Protein AF-A0A6L7WPJ5-F1 (afdb_monomer)

Mean predicted aligned error: 8.86 Å

pLDDT: mean 77.34, std 15.16, range [36.66, 94.12]

Sequence (128 aa):
MKNVDGRIPVEGVLSGTGDTLDIDALDDRLVPGNCSDPSIRVMLIDGPAGIGKTRFIESLAAARADRFLTTRRPLVLHVQSRGRILTFLQDLIAFSLQRLRLTVTFDQLPVLVRHGLVTLAIDGVDEL

Secondary structure (DSSP, 8-state):
------PPP--------SS---HHHHHHHHSPP--SS-PPP-------TTS-HHHHHHHHHHHHHHHHHHH-PPEEEEEE-TT--GGGHHHHHHHHHHHTT-S--TTTHHHHHHTTSEEEEEE--S--

Structure (mmCIF, N/CA/C/O backbone):
data_AF-A0A6L7WPJ5-F1
#
_entry.id   AF-A0A6L7WPJ5-F1
#
loop_
_atom_site.group_PDB
_atom_site.id
_atom_site.type_symbol
_atom_site.label_atom_id
_atom_site.label_alt_id
_atom_site.label_comp_id
_atom_site.label_asym_id
_atom_site.label_entity_id
_atom_site.label_seq_id
_atom_site.pdbx_PDB_ins_code
_atom_site.Cartn_x
_atom_site.Cartn_y
_atom_site.Cartn_z
_atom_site.occupancy
_atom_site.B_iso_or_equiv
_atom_site.auth_seq_id
_atom_site.auth_comp_id
_atom_site.auth_asym_id
_atom_site.auth_atom_id
_atom_site.pdbx_PDB_model_num
ATOM 1 N N . MET A 1 1 ? 28.530 -0.254 24.685 1.00 37.38 1 MET A N 1
ATOM 2 C CA . MET A 1 1 ? 28.485 -0.480 23.223 1.00 37.38 1 MET A CA 1
ATOM 3 C C . MET A 1 1 ? 27.023 -0.546 22.805 1.00 37.38 1 MET A C 1
ATOM 5 O O . MET A 1 1 ? 26.320 -1.414 23.298 1.00 37.38 1 MET A O 1
ATOM 9 N N . LYS A 1 2 ? 26.530 0.430 22.031 1.00 38.28 2 LYS A N 1
ATOM 10 C CA . LYS A 1 2 ? 25.140 0.456 21.538 1.00 38.28 2 LYS A CA 1
ATOM 11 C C . LYS A 1 2 ? 25.007 -0.550 20.386 1.00 38.28 2 LYS A C 1
ATOM 13 O O . LYS A 1 2 ? 25.821 -0.507 19.470 1.00 38.28 2 LYS A O 1
ATOM 18 N N . ASN A 1 3 ? 24.021 -1.443 20.480 1.00 36.66 3 ASN A N 1
ATOM 19 C CA . ASN A 1 3 ? 23.685 -2.449 19.469 1.00 36.66 3 ASN A CA 1
ATOM 20 C C . ASN A 1 3 ? 23.430 -1.790 18.104 1.00 36.66 3 ASN A C 1
ATOM 22 O O . ASN A 1 3 ? 22.651 -0.843 18.019 1.00 36.66 3 ASN A O 1
ATOM 26 N N . VAL A 1 4 ? 24.085 -2.299 17.059 1.00 48.44 4 VAL A N 1
ATOM 27 C CA . VAL A 1 4 ? 23.958 -1.831 15.664 1.00 48.44 4 VAL A CA 1
ATOM 28 C C . VAL A 1 4 ? 22.868 -2.607 14.898 1.00 48.44 4 VAL A C 1
ATOM 30 O O . VAL A 1 4 ? 22.535 -2.263 13.769 1.00 48.44 4 VAL A O 1
ATOM 33 N N . ASP A 1 5 ? 22.216 -3.593 15.513 1.00 47.53 5 ASP A N 1
ATOM 34 C CA . ASP A 1 5 ? 21.329 -4.519 14.795 1.00 47.53 5 ASP A CA 1
ATOM 35 C C . ASP A 1 5 ? 19.846 -4.121 14.831 1.00 47.53 5 ASP A C 1
ATOM 37 O O . ASP A 1 5 ? 18.971 -4.901 15.186 1.00 47.53 5 ASP A O 1
ATOM 41 N N . GLY A 1 6 ? 19.547 -2.881 14.435 1.00 51.44 6 GLY A N 1
ATOM 42 C CA . GLY A 1 6 ? 18.180 -2.396 14.185 1.00 51.44 6 GLY A CA 1
ATOM 43 C C . GLY A 1 6 ? 17.690 -2.640 12.751 1.00 51.44 6 GLY A C 1
ATOM 44 O O . GLY A 1 6 ? 16.869 -1.876 12.249 1.00 51.44 6 GLY A O 1
ATOM 45 N N . ARG A 1 7 ? 18.251 -3.627 12.044 1.00 51.00 7 ARG A N 1
ATOM 46 C CA . ARG A 1 7 ? 17.913 -3.914 10.641 1.00 51.00 7 ARG A CA 1
ATOM 47 C C . ARG A 1 7 ? 16.726 -4.872 10.572 1.00 51.00 7 ARG A C 1
ATOM 49 O O . ARG A 1 7 ? 16.665 -5.833 11.330 1.00 51.00 7 ARG A O 1
ATOM 56 N N . ILE A 1 8 ? 15.798 -4.614 9.650 1.00 57.66 8 ILE A N 1
ATOM 57 C CA . ILE A 1 8 ? 14.671 -5.514 9.376 1.00 57.66 8 ILE A CA 1
ATOM 58 C C . ILE A 1 8 ? 15.248 -6.837 8.840 1.00 57.66 8 ILE A C 1
ATOM 60 O O . ILE A 1 8 ? 16.009 -6.794 7.867 1.00 57.66 8 ILE A O 1
ATOM 64 N N . PRO A 1 9 ? 14.947 -7.995 9.459 1.00 61.44 9 PRO A N 1
ATOM 65 C CA . PRO A 1 9 ? 15.447 -9.279 8.985 1.00 61.44 9 PRO A CA 1
ATOM 66 C C . PRO A 1 9 ? 14.874 -9.585 7.595 1.00 61.44 9 PRO A C 1
ATOM 68 O O . PRO A 1 9 ? 13.676 -9.445 7.357 1.00 61.44 9 PRO A O 1
ATOM 71 N N . VAL A 1 10 ? 15.737 -9.995 6.664 1.00 66.50 10 VAL A N 1
ATOM 72 C CA . VAL A 1 10 ? 15.316 -10.409 5.319 1.00 66.50 10 VAL A CA 1
ATOM 73 C C . VAL A 1 10 ? 14.839 -11.858 5.392 1.00 66.50 10 VAL A C 1
ATOM 75 O O . VAL A 1 10 ? 15.647 -12.772 5.523 1.00 66.50 10 VAL A O 1
ATOM 78 N N . GLU A 1 11 ? 13.525 -12.069 5.307 1.00 65.69 11 GLU A N 1
ATOM 79 C CA . GLU A 1 11 ? 12.899 -13.402 5.396 1.00 65.69 11 GLU A CA 1
ATOM 80 C C . GLU A 1 11 ? 12.828 -14.151 4.047 1.00 65.69 11 GLU A C 1
ATOM 82 O O . GLU A 1 11 ? 12.298 -15.259 3.972 1.00 65.69 11 GLU A O 1
ATOM 87 N N . GLY A 1 12 ? 13.373 -13.583 2.965 1.00 58.22 12 GLY A N 1
ATOM 88 C CA . GLY A 1 12 ? 13.458 -14.252 1.667 1.00 58.22 12 GLY A CA 1
ATOM 89 C C . GLY A 1 12 ? 13.863 -13.332 0.516 1.00 58.22 12 GLY A C 1
ATOM 90 O O . GLY A 1 12 ? 13.767 -12.112 0.618 1.00 58.22 12 GLY A O 1
ATOM 91 N N . VAL A 1 13 ? 14.303 -13.935 -0.593 1.00 62.94 13 VAL A N 1
ATOM 92 C CA . VAL A 1 13 ? 14.577 -13.247 -1.863 1.00 62.94 13 VAL A CA 1
ATOM 93 C C . VAL A 1 13 ? 13.804 -13.965 -2.964 1.00 62.94 13 VAL A C 1
ATOM 95 O O . VAL A 1 13 ? 13.969 -15.168 -3.162 1.00 62.94 13 VAL A O 1
ATOM 98 N N . LEU A 1 14 ? 12.943 -13.229 -3.662 1.00 60.59 14 LEU A N 1
ATOM 99 C CA . LEU A 1 14 ? 12.258 -13.691 -4.867 1.00 60.59 14 LEU A CA 1
ATOM 100 C C . LEU A 1 14 ? 12.969 -13.079 -6.071 1.00 60.59 14 LEU A C 1
ATOM 102 O O . LEU A 1 14 ? 12.794 -11.901 -6.365 1.00 60.59 14 LEU A O 1
ATOM 106 N N . SER A 1 15 ? 13.776 -13.888 -6.751 1.00 57.91 15 SER A N 1
ATOM 107 C CA . SER A 1 15 ? 14.430 -13.504 -8.001 1.00 57.91 15 SER A CA 1
ATOM 108 C C . SER A 1 15 ? 13.683 -14.139 -9.168 1.00 57.91 15 SER A C 1
ATOM 110 O O . SER A 1 15 ? 13.727 -15.353 -9.348 1.00 57.91 15 SER A O 1
ATOM 112 N N . GLY A 1 16 ? 12.995 -13.323 -9.966 1.00 55.09 16 GLY A N 1
ATOM 113 C CA . GLY A 1 16 ? 12.426 -13.749 -11.243 1.00 55.09 16 GLY A CA 1
ATOM 114 C C . GLY A 1 16 ? 13.504 -13.730 -12.321 1.00 55.09 16 GLY A C 1
ATOM 115 O O . GLY A 1 16 ? 13.676 -12.727 -13.007 1.00 55.09 16 GLY A O 1
ATOM 116 N N . THR A 1 17 ? 14.281 -14.805 -12.447 1.00 41.22 17 THR A N 1
ATOM 117 C CA . THR A 1 17 ? 15.260 -14.943 -13.533 1.00 41.22 17 THR A CA 1
ATOM 118 C C . THR A 1 17 ? 14.583 -15.624 -14.721 1.00 41.22 17 THR A C 1
ATOM 120 O O . THR A 1 17 ? 14.676 -16.834 -14.878 1.00 41.22 17 THR A O 1
ATOM 123 N N . GLY A 1 18 ? 13.877 -14.847 -15.547 1.00 46.22 18 GLY A N 1
ATOM 124 C CA . GLY A 1 18 ? 13.567 -15.269 -16.918 1.00 46.22 18 GLY A CA 1
ATOM 125 C C . GLY A 1 18 ? 12.130 -15.630 -17.291 1.00 46.22 18 GLY A C 1
ATOM 126 O O . GLY A 1 18 ? 11.941 -15.963 -18.448 1.00 46.22 18 GLY A O 1
ATOM 127 N N . ASP A 1 19 ? 11.123 -15.506 -16.429 1.00 43.97 19 ASP A N 1
ATOM 128 C CA . ASP A 1 19 ? 9.722 -15.561 -16.873 1.00 43.97 19 ASP A CA 1
ATOM 129 C C . ASP A 1 19 ? 8.831 -14.766 -15.914 1.00 43.97 19 ASP A C 1
ATOM 131 O O . ASP A 1 19 ? 9.101 -14.675 -14.716 1.00 43.97 19 ASP A O 1
ATOM 135 N N . THR A 1 20 ? 7.811 -14.129 -16.480 1.00 55.00 20 THR A N 1
ATOM 136 C CA . THR A 1 20 ? 6.767 -13.309 -15.845 1.00 55.00 20 THR A CA 1
ATOM 137 C C . THR A 1 20 ? 6.485 -13.666 -14.38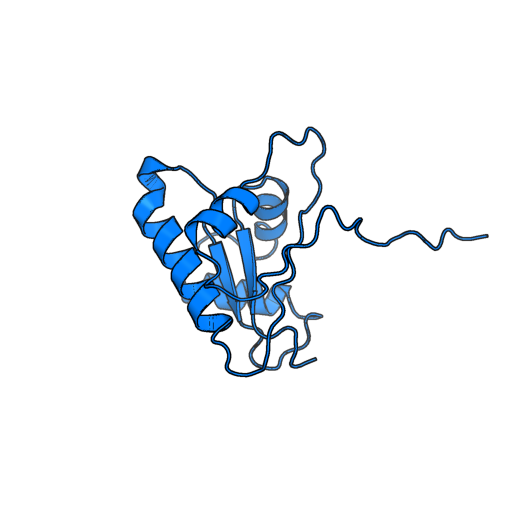0 1.00 55.00 20 THR A C 1
ATOM 139 O O . THR A 1 20 ? 6.014 -14.760 -14.079 1.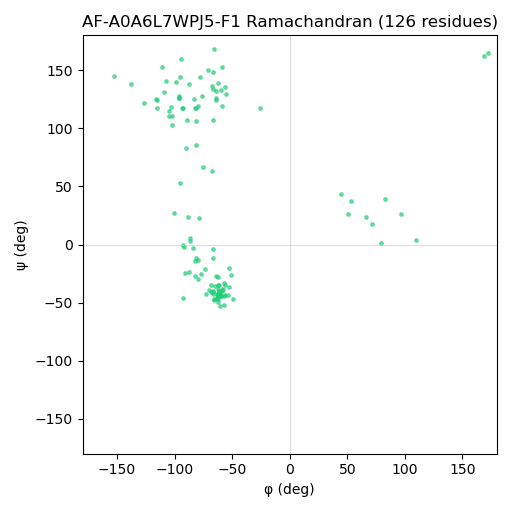00 55.00 20 THR A O 1
ATOM 142 N N . LEU A 1 21 ? 6.716 -12.718 -13.464 1.00 62.47 21 LEU A N 1
ATOM 143 C CA . LEU A 1 21 ? 6.199 -12.803 -12.097 1.00 62.47 21 LEU A CA 1
ATOM 144 C C . LEU A 1 21 ? 4.674 -12.690 -12.158 1.00 62.47 21 LEU A C 1
ATOM 146 O O . LEU A 1 21 ? 4.134 -11.617 -12.428 1.00 62.47 21 LEU A O 1
ATOM 150 N N . ASP A 1 22 ? 4.001 -13.814 -11.937 1.00 73.44 22 ASP A N 1
ATOM 151 C CA . ASP A 1 22 ? 2.548 -13.873 -11.854 1.00 73.44 22 ASP A CA 1
ATOM 152 C C . ASP A 1 22 ? 2.059 -13.110 -10.611 1.00 73.44 22 ASP A C 1
ATOM 154 O O . ASP A 1 22 ? 2.596 -13.263 -9.507 1.00 73.44 22 ASP A O 1
ATOM 158 N N . ILE A 1 23 ? 1.037 -12.276 -10.804 1.00 78.25 23 ILE A N 1
ATOM 159 C CA . ILE A 1 23 ? 0.398 -11.488 -9.744 1.00 78.25 23 ILE A CA 1
ATOM 160 C C . ILE A 1 23 ? -0.125 -12.425 -8.656 1.00 78.25 23 ILE A C 1
ATOM 162 O O . ILE A 1 23 ? 0.020 -12.113 -7.476 1.00 78.25 23 ILE A O 1
ATOM 166 N N . ASP A 1 24 ? -0.665 -13.584 -9.039 1.00 79.62 24 ASP A N 1
ATOM 167 C CA . ASP A 1 24 ? -1.235 -14.552 -8.100 1.00 79.62 24 ASP A CA 1
ATOM 168 C C . ASP A 1 24 ? -0.150 -15.174 -7.199 1.00 79.62 24 ASP A C 1
ATOM 170 O O . ASP A 1 24 ? -0.318 -15.261 -5.979 1.00 79.62 24 ASP A O 1
ATOM 174 N N . ALA A 1 25 ? 1.017 -15.502 -7.764 1.00 78.12 25 ALA A N 1
ATOM 175 C CA . ALA A 1 25 ? 2.146 -16.042 -7.004 1.00 78.12 25 ALA A CA 1
ATOM 176 C C . ALA A 1 25 ? 2.709 -15.031 -5.991 1.00 78.12 25 ALA A C 1
ATOM 178 O O . ALA A 1 25 ? 3.145 -15.406 -4.896 1.00 78.12 25 ALA A O 1
ATOM 179 N N . LEU A 1 26 ? 2.704 -13.742 -6.346 1.00 79.06 26 LEU A N 1
ATOM 180 C CA . LEU A 1 26 ? 3.089 -12.682 -5.423 1.00 79.06 26 LEU A CA 1
ATOM 181 C C . LEU A 1 26 ? 2.029 -12.453 -4.347 1.00 79.06 26 LEU A C 1
ATOM 183 O O . LEU A 1 26 ? 2.361 -12.268 -3.173 1.00 79.06 26 LEU A O 1
ATOM 187 N N . ASP A 1 27 ? 0.761 -12.463 -4.748 1.00 82.75 27 ASP A N 1
ATOM 188 C CA . ASP A 1 27 ? -0.359 -12.220 -3.857 1.00 82.75 27 ASP A CA 1
ATOM 189 C C . ASP A 1 27 ? -0.348 -13.198 -2.677 1.00 82.75 27 ASP A C 1
ATOM 191 O O . ASP A 1 27 ? -0.455 -12.776 -1.524 1.00 82.75 27 ASP A O 1
ATOM 195 N N . ASP A 1 28 ? -0.090 -14.479 -2.949 1.00 82.44 28 ASP A N 1
ATOM 196 C CA . ASP A 1 28 ? 0.042 -15.536 -1.941 1.00 82.44 28 ASP A CA 1
ATOM 197 C C . ASP A 1 28 ? 1.131 -15.257 -0.894 1.00 82.44 28 ASP A C 1
ATOM 199 O O . ASP A 1 28 ? 0.989 -15.618 0.275 1.00 82.44 28 ASP A O 1
ATOM 203 N N . ARG A 1 29 ? 2.219 -14.585 -1.283 1.00 78.69 29 ARG A N 1
ATOM 204 C CA . ARG A 1 29 ? 3.342 -14.249 -0.388 1.00 78.69 29 ARG A CA 1
ATOM 205 C C . ARG A 1 29 ? 3.088 -13.001 0.448 1.00 78.69 29 ARG A C 1
ATOM 207 O O . ARG A 1 29 ? 3.642 -12.861 1.543 1.00 78.69 29 ARG A O 1
ATOM 214 N N . LEU A 1 30 ? 2.258 -12.102 -0.070 1.00 78.06 30 LEU A N 1
ATOM 215 C CA . LEU A 1 30 ? 1.837 -10.883 0.609 1.00 78.06 30 LEU A CA 1
ATOM 216 C C . LEU A 1 30 ? 0.727 -11.133 1.636 1.00 78.06 30 LEU A C 1
ATOM 218 O O . LEU A 1 30 ? 0.453 -10.246 2.444 1.00 78.06 30 LEU A O 1
ATOM 222 N N . VAL A 1 31 ? 0.086 -12.308 1.627 1.00 76.12 31 VAL A N 1
ATOM 223 C CA . VAL A 1 31 ? -0.843 -12.688 2.694 1.00 76.12 31 VAL A CA 1
ATOM 224 C C . VAL A 1 31 ? -0.057 -12.796 4.011 1.00 76.12 31 VAL A C 1
ATOM 226 O O . VAL A 1 31 ? 0.948 -13.517 4.071 1.00 76.12 31 VAL A O 1
ATOM 229 N N . PRO A 1 32 ? -0.482 -12.088 5.075 1.00 66.44 32 PRO A N 1
ATOM 230 C CA . PRO A 1 32 ? 0.101 -12.284 6.390 1.00 66.44 32 PRO A CA 1
ATOM 231 C C . PRO A 1 32 ? -0.088 -13.753 6.782 1.00 66.44 32 PRO A C 1
ATOM 233 O O . PRO A 1 32 ? -1.211 -14.250 6.838 1.00 66.44 32 PRO A O 1
ATOM 236 N N . GLY A 1 33 ? 1.015 -14.469 7.009 1.00 61.44 33 GLY A N 1
ATOM 237 C CA . GLY A 1 33 ? 0.943 -15.804 7.601 1.00 61.44 33 GLY A CA 1
ATOM 238 C C . GLY A 1 33 ? 0.418 -15.714 9.035 1.00 61.44 33 GLY A C 1
ATOM 239 O O . GLY A 1 33 ? 0.384 -14.627 9.612 1.00 61.44 33 GLY A O 1
ATOM 240 N N . ASN A 1 34 ? 0.065 -16.852 9.638 1.00 52.38 34 ASN A N 1
ATOM 241 C CA . ASN A 1 34 ? -0.215 -16.952 11.076 1.00 52.38 34 ASN A CA 1
ATOM 242 C C . ASN A 1 34 ? 1.078 -16.722 11.890 1.00 52.38 34 AS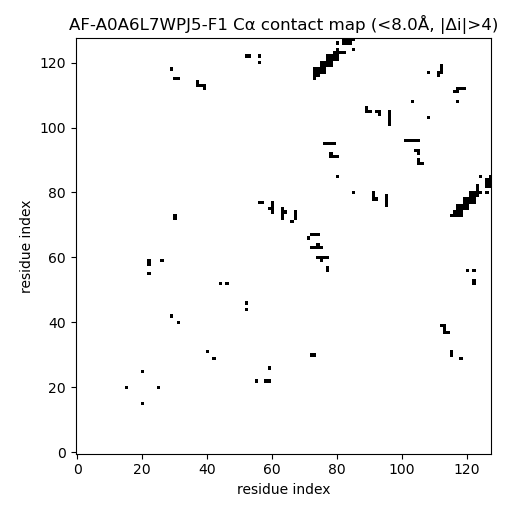N A C 1
ATOM 244 O O . ASN A 1 34 ? 1.582 -17.627 12.549 1.00 52.38 34 ASN A O 1
ATOM 248 N N . CYS A 1 35 ? 1.663 -15.530 11.799 1.00 49.38 35 CYS A N 1
ATOM 249 C CA . CYS A 1 35 ? 2.767 -15.100 12.636 1.00 49.38 35 CYS A CA 1
ATOM 250 C C . CYS A 1 35 ? 2.175 -14.635 13.962 1.00 49.38 35 CYS A C 1
ATOM 252 O O . CYS A 1 35 ? 1.401 -13.683 14.018 1.00 49.38 35 CYS A O 1
ATOM 254 N N . SER A 1 36 ? 2.549 -15.321 15.037 1.00 54.50 36 SER A N 1
ATOM 255 C CA . SER A 1 36 ? 2.180 -14.989 16.415 1.00 54.50 36 SER A CA 1
ATOM 256 C C . SER A 1 36 ? 2.791 -13.675 16.916 1.00 54.50 36 SER A C 1
ATOM 258 O O . SER A 1 36 ? 2.504 -13.268 18.038 1.00 54.50 36 SER A O 1
ATOM 260 N N . ASP A 1 37 ? 3.636 -13.028 16.111 1.00 58.22 37 ASP A N 1
ATOM 261 C CA . ASP A 1 37 ? 4.344 -11.800 16.454 1.00 58.22 37 ASP A CA 1
ATOM 262 C C . ASP A 1 37 ? 3.856 -10.656 15.542 1.00 58.22 37 ASP A C 1
ATOM 264 O O . ASP A 1 37 ? 3.878 -10.818 14.318 1.00 58.22 37 ASP A O 1
ATOM 268 N N . PRO A 1 38 ? 3.375 -9.518 16.084 1.00 59.97 38 PRO A N 1
ATOM 269 C CA . PRO A 1 38 ? 2.866 -8.391 15.302 1.00 59.97 38 PRO A CA 1
ATOM 270 C C . PRO A 1 38 ? 4.011 -7.592 14.660 1.00 59.97 38 PRO A C 1
ATOM 272 O O . PRO A 1 38 ? 4.261 -6.433 15.023 1.00 59.97 38 PRO A O 1
ATOM 275 N N . SER A 1 39 ? 4.713 -8.227 13.721 1.00 67.94 39 SER A N 1
ATOM 276 C CA . SER A 1 39 ? 5.797 -7.654 12.933 1.00 67.94 39 SER A CA 1
ATOM 277 C C . SER A 1 39 ? 5.285 -7.123 11.590 1.00 67.94 39 SER A C 1
ATOM 279 O O . SER A 1 39 ? 4.368 -7.661 10.971 1.00 67.94 39 SER A O 1
ATOM 281 N N . ILE A 1 40 ? 5.868 -6.010 11.141 1.00 74.94 40 ILE A N 1
ATOM 282 C CA . ILE A 1 40 ? 5.572 -5.436 9.827 1.00 74.94 40 ILE A CA 1
ATOM 283 C C . ILE A 1 40 ? 6.411 -6.189 8.796 1.00 74.94 40 ILE A C 1
ATOM 285 O O . ILE A 1 40 ? 7.640 -6.124 8.836 1.00 74.94 40 ILE A O 1
ATOM 289 N N . ARG A 1 41 ? 5.756 -6.872 7.854 1.00 79.31 41 ARG A N 1
ATOM 290 C CA . ARG A 1 41 ? 6.432 -7.480 6.704 1.00 79.31 41 ARG A CA 1
ATOM 291 C C . ARG A 1 41 ? 6.642 -6.428 5.622 1.00 79.31 41 ARG A C 1
ATOM 293 O O . ARG A 1 41 ? 5.686 -5.811 5.159 1.00 79.31 41 ARG A O 1
ATOM 300 N N . VAL A 1 42 ? 7.890 -6.265 5.197 1.00 82.81 42 VAL A N 1
ATOM 301 C CA . VAL A 1 42 ? 8.255 -5.391 4.080 1.00 82.81 42 VAL A CA 1
ATOM 302 C C . VAL A 1 42 ? 8.675 -6.256 2.903 1.00 82.81 42 VAL A C 1
ATOM 304 O O . VAL A 1 42 ? 9.493 -7.160 3.053 1.00 82.81 42 VAL A O 1
ATOM 307 N N . MET A 1 43 ? 8.118 -5.965 1.731 1.00 84.31 43 MET A N 1
ATOM 308 C CA . MET A 1 43 ? 8.542 -6.558 0.471 1.00 84.31 43 MET A CA 1
ATOM 309 C C . MET A 1 43 ? 9.088 -5.462 -0.438 1.00 84.31 43 MET A C 1
ATOM 311 O O . MET A 1 43 ? 8.396 -4.483 -0.708 1.00 84.31 43 MET A O 1
ATOM 315 N N . LEU A 1 44 ? 10.321 -5.642 -0.912 1.00 83.62 44 LEU A N 1
ATOM 316 C CA . LEU A 1 44 ? 10.930 -4.771 -1.908 1.00 83.62 44 LEU A CA 1
ATOM 317 C C . LEU A 1 44 ? 10.741 -5.386 -3.296 1.00 83.62 44 LEU A C 1
ATOM 319 O O . LEU A 1 44 ? 11.111 -6.538 -3.519 1.00 83.62 44 LEU A O 1
ATOM 323 N N . ILE A 1 45 ? 10.173 -4.609 -4.215 1.00 82.06 45 ILE A N 1
ATOM 324 C CA . ILE A 1 45 ? 10.071 -4.967 -5.629 1.00 82.06 45 ILE A CA 1
ATOM 325 C C . ILE A 1 45 ? 11.101 -4.127 -6.376 1.00 82.06 45 ILE A C 1
ATOM 327 O O . ILE A 1 45 ? 10.950 -2.910 -6.491 1.00 82.06 45 ILE A O 1
ATOM 331 N N . ASP A 1 46 ? 12.144 -4.781 -6.878 1.00 80.69 46 ASP A N 1
ATOM 332 C CA . ASP A 1 46 ? 13.183 -4.132 -7.670 1.00 80.69 46 ASP A CA 1
ATOM 333 C C . ASP A 1 46 ? 13.143 -4.584 -9.136 1.00 80.69 46 ASP A C 1
ATOM 335 O O . ASP A 1 46 ? 12.653 -5.660 -9.472 1.00 80.69 46 ASP A O 1
ATOM 339 N N . GLY A 1 47 ? 13.613 -3.718 -10.027 1.00 78.81 47 GLY A N 1
ATOM 340 C CA . GLY A 1 47 ? 13.604 -3.918 -11.468 1.00 78.81 47 GLY A CA 1
ATOM 341 C C . GLY A 1 47 ? 14.033 -2.655 -12.224 1.00 78.81 47 GLY A C 1
ATOM 342 O O . GLY A 1 47 ? 14.047 -1.568 -11.642 1.00 78.81 47 GLY A O 1
ATOM 343 N N . PRO A 1 48 ? 14.366 -2.763 -13.521 1.00 79.50 48 PRO A N 1
ATOM 344 C CA . PRO A 1 48 ? 14.791 -1.621 -14.327 1.00 79.50 48 PRO A CA 1
ATOM 345 C C . PRO A 1 48 ? 13.740 -0.505 -14.388 1.00 79.50 48 PRO A C 1
ATOM 347 O O . PRO A 1 48 ? 12.533 -0.761 -14.319 1.00 79.50 48 PRO A O 1
ATOM 350 N N . ALA A 1 49 ? 14.187 0.737 -14.585 1.00 77.06 49 ALA A N 1
ATOM 351 C CA . ALA A 1 49 ? 13.282 1.848 -14.861 1.00 77.06 49 ALA A CA 1
ATOM 352 C C . ALA A 1 49 ? 12.421 1.541 -16.101 1.00 77.06 49 ALA A C 1
ATOM 354 O O . ALA A 1 49 ? 12.913 1.029 -17.106 1.00 77.06 49 ALA A O 1
ATOM 355 N N . GLY A 1 50 ? 11.120 1.828 -16.020 1.00 78.56 50 GLY A N 1
ATOM 356 C CA . GLY A 1 50 ? 10.179 1.572 -17.115 1.00 78.56 50 GLY A CA 1
ATOM 357 C C . GLY A 1 50 ? 9.701 0.120 -17.260 1.00 78.56 50 GLY A C 1
ATOM 358 O O . GLY A 1 50 ? 8.873 -0.138 -18.129 1.00 78.56 50 GLY A O 1
ATOM 359 N N . ILE A 1 51 ? 10.121 -0.815 -16.393 1.00 83.62 51 ILE A N 1
ATOM 360 C CA . ILE A 1 51 ? 9.668 -2.224 -16.441 1.00 83.62 51 ILE A CA 1
ATOM 361 C C . ILE A 1 51 ? 8.173 -2.406 -16.105 1.00 83.62 51 ILE A C 1
ATOM 363 O O . ILE A 1 51 ? 7.608 -3.473 -16.317 1.00 83.62 51 ILE A O 1
ATOM 367 N N . GLY A 1 52 ? 7.519 -1.361 -15.585 1.00 85.12 52 GLY A N 1
ATOM 368 C CA . GLY A 1 52 ? 6.090 -1.373 -15.267 1.00 85.12 52 GLY A CA 1
ATOM 369 C C . GLY A 1 52 ? 5.747 -1.684 -13.807 1.00 85.12 52 GLY A C 1
ATOM 370 O O . GLY A 1 52 ? 4.636 -2.140 -13.555 1.00 85.12 52 GLY A O 1
ATOM 371 N N . LYS A 1 53 ? 6.644 -1.403 -12.844 1.00 87.94 53 LYS A N 1
ATOM 372 C CA . LYS A 1 53 ? 6.401 -1.578 -11.390 1.00 87.94 53 LYS A CA 1
ATOM 373 C C . LYS A 1 53 ? 5.071 -0.958 -10.937 1.00 87.94 53 LYS A C 1
ATOM 375 O O . LYS A 1 53 ? 4.267 -1.630 -10.298 1.00 87.94 53 LYS A O 1
ATOM 380 N N . THR A 1 54 ? 4.797 0.276 -11.362 1.00 88.56 54 THR A N 1
ATOM 381 C CA . THR A 1 54 ? 3.532 0.977 -11.093 1.00 88.56 54 THR A CA 1
ATOM 382 C C . THR A 1 54 ? 2.320 0.195 -11.593 1.00 88.56 54 THR A C 1
ATOM 384 O O . THR A 1 54 ? 1.405 -0.090 -10.827 1.00 88.56 54 THR A O 1
ATOM 387 N N . ARG A 1 55 ? 2.332 -0.226 -12.867 1.00 89.38 55 ARG A N 1
ATOM 388 C CA . ARG A 1 55 ? 1.232 -1.007 -13.463 1.00 89.38 55 ARG A CA 1
ATOM 389 C C . ARG A 1 55 ? 1.044 -2.347 -12.770 1.00 89.38 55 ARG A C 1
ATOM 391 O O . ARG A 1 55 ? -0.080 -2.827 -12.655 1.00 89.38 55 ARG A O 1
ATOM 398 N N . PHE A 1 56 ? 2.134 -2.952 -12.319 1.00 88.19 56 PHE A N 1
ATOM 399 C CA . PHE A 1 56 ? 2.097 -4.198 -11.577 1.00 88.19 56 PHE A CA 1
ATOM 400 C C . PHE A 1 56 ? 1.399 -4.019 -10.217 1.00 88.19 56 PHE A C 1
ATOM 402 O O . PHE A 1 56 ? 0.478 -4.772 -9.905 1.00 88.19 56 PHE A O 1
ATOM 409 N N . ILE A 1 57 ? 1.751 -2.978 -9.451 1.00 90.19 57 ILE A N 1
ATOM 410 C CA . ILE A 1 57 ? 1.076 -2.634 -8.187 1.00 90.19 57 ILE A CA 1
ATOM 411 C C . ILE A 1 57 ? -0.412 -2.338 -8.420 1.00 90.19 57 ILE A C 1
ATOM 413 O O . ILE A 1 57 ? -1.262 -2.823 -7.674 1.00 90.19 57 ILE A O 1
ATOM 417 N N . GLU A 1 58 ? -0.741 -1.577 -9.465 1.00 91.25 58 GLU A N 1
ATOM 418 C CA . GLU A 1 58 ? -2.129 -1.277 -9.838 1.00 91.25 58 GLU A CA 1
ATOM 419 C C . GLU A 1 58 ? -2.917 -2.546 -10.184 1.00 91.25 58 GLU A C 1
ATOM 421 O O . GLU A 1 58 ? -4.045 -2.715 -9.724 1.00 91.25 58 GLU A O 1
ATOM 426 N N . SER A 1 59 ? -2.308 -3.465 -10.936 1.00 91.31 59 SER A N 1
ATOM 427 C CA . SER A 1 59 ? -2.933 -4.734 -11.323 1.00 91.31 59 SER A CA 1
ATOM 428 C C . SER A 1 59 ? -3.162 -5.646 -10.115 1.00 91.31 59 SER A C 1
ATOM 430 O O . SER A 1 59 ? -4.230 -6.241 -9.992 1.00 91.31 59 SER A O 1
ATOM 432 N N . LEU A 1 60 ? -2.207 -5.706 -9.180 1.00 90.44 60 LEU A N 1
ATOM 433 C CA . LEU A 1 60 ? -2.362 -6.426 -7.914 1.00 90.44 60 LEU A CA 1
ATOM 434 C C . LEU A 1 60 ? -3.499 -5.837 -7.065 1.00 90.44 60 LEU A C 1
ATOM 436 O O . LEU A 1 60 ? -4.325 -6.576 -6.526 1.00 90.44 60 LEU A O 1
ATOM 440 N N . ALA A 1 61 ? -3.559 -4.508 -6.948 1.00 92.12 61 ALA A N 1
ATOM 441 C CA . ALA A 1 61 ? -4.611 -3.834 -6.195 1.00 92.12 61 ALA A CA 1
ATOM 442 C C . ALA A 1 61 ? -5.999 -4.091 -6.802 1.00 92.12 61 ALA A C 1
ATOM 444 O O . ALA A 1 61 ? -6.936 -4.400 -6.063 1.00 92.12 61 ALA A O 1
ATOM 445 N N . ALA A 1 62 ? -6.115 -4.032 -8.133 1.00 92.69 62 ALA A N 1
ATOM 446 C CA . ALA A 1 62 ? -7.344 -4.352 -8.854 1.00 92.69 62 ALA A CA 1
ATOM 447 C C . ALA A 1 62 ? -7.763 -5.817 -8.644 1.00 92.69 62 ALA A C 1
ATOM 449 O O . ALA A 1 62 ? -8.886 -6.077 -8.219 1.00 92.69 62 ALA A O 1
ATOM 450 N N . ALA A 1 63 ? -6.841 -6.768 -8.828 1.00 91.25 63 ALA A N 1
ATOM 451 C CA . ALA A 1 63 ? -7.118 -8.194 -8.651 1.00 91.25 63 ALA A CA 1
ATOM 452 C C . ALA A 1 63 ? -7.609 -8.529 -7.231 1.00 91.25 63 ALA A C 1
ATOM 454 O O . ALA A 1 63 ? -8.544 -9.317 -7.058 1.00 91.25 63 ALA A O 1
ATOM 455 N N . ARG A 1 64 ? -7.023 -7.905 -6.197 1.00 90.94 64 ARG A N 1
ATOM 456 C CA . ARG A 1 64 ? -7.491 -8.071 -4.813 1.00 90.94 64 ARG A CA 1
ATOM 457 C C . ARG A 1 64 ? -8.857 -7.457 -4.567 1.00 90.94 64 ARG A C 1
ATOM 459 O O . ARG A 1 64 ? -9.648 -8.060 -3.847 1.00 90.94 64 ARG A O 1
ATOM 466 N N . ALA A 1 65 ? -9.126 -6.279 -5.123 1.00 92.25 65 ALA A N 1
ATOM 467 C CA . ALA A 1 65 ? -10.423 -5.629 -4.983 1.00 92.25 65 ALA A CA 1
ATOM 468 C C . ALA A 1 65 ? -11.535 -6.487 -5.607 1.00 92.25 65 ALA A C 1
ATOM 470 O O . ALA A 1 65 ? -12.533 -6.764 -4.941 1.00 92.25 65 ALA A O 1
ATOM 471 N N . ASP A 1 66 ? -11.313 -6.999 -6.821 1.00 94.12 66 ASP A N 1
ATOM 472 C CA . ASP A 1 66 ? -12.275 -7.845 -7.537 1.00 94.12 66 ASP A CA 1
ATOM 473 C C . ASP A 1 66 ? -12.569 -9.150 -6.790 1.00 94.12 66 ASP A C 1
ATOM 475 O O . ASP A 1 66 ? -13.708 -9.618 -6.732 1.00 94.12 66 ASP A O 1
ATOM 479 N N . ARG A 1 67 ? -11.545 -9.744 -6.169 1.00 92.06 67 ARG A N 1
ATOM 480 C CA . ARG A 1 67 ? -11.664 -11.025 -5.462 1.00 92.06 67 ARG A CA 1
ATOM 481 C C . ARG A 1 67 ? -11.961 -10.878 -3.970 1.00 92.06 67 ARG A C 1
ATOM 483 O O . ARG A 1 67 ? -12.128 -11.899 -3.300 1.00 92.06 67 ARG A O 1
ATOM 490 N N . PHE A 1 68 ? -12.078 -9.658 -3.441 1.00 91.00 68 PHE A N 1
ATOM 491 C CA . PHE A 1 68 ? -12.137 -9.390 -1.999 1.00 91.00 68 PHE A CA 1
ATOM 492 C C . PHE A 1 68 ? -13.225 -10.189 -1.273 1.00 91.00 68 PHE A C 1
ATOM 494 O O . PHE A 1 68 ? -12.972 -10.781 -0.224 1.00 91.00 68 PHE A O 1
ATOM 501 N N . LEU A 1 69 ? -14.424 -10.274 -1.856 1.00 91.50 69 LEU A N 1
ATOM 502 C CA . LEU A 1 69 ? -15.546 -11.006 -1.258 1.00 91.50 69 LEU A CA 1
ATOM 503 C C . LEU A 1 69 ? -15.285 -12.516 -1.139 1.00 91.50 69 LEU A C 1
ATOM 505 O O . LEU A 1 69 ? -15.829 -13.161 -0.243 1.00 91.50 69 LEU A O 1
ATOM 509 N N . THR A 1 70 ? -14.446 -13.068 -2.019 1.00 91.12 70 THR A N 1
ATOM 510 C CA . THR A 1 70 ? -14.126 -14.502 -2.072 1.00 91.12 70 THR A CA 1
ATOM 511 C C . THR A 1 70 ? -12.892 -14.856 -1.249 1.00 91.12 70 THR A C 1
ATOM 513 O O . THR A 1 70 ? -12.926 -15.808 -0.475 1.00 91.12 70 THR A O 1
ATOM 516 N N . THR A 1 71 ? -11.811 -14.084 -1.375 1.00 87.38 71 THR A N 1
ATOM 517 C CA . THR A 1 71 ? -10.523 -14.396 -0.742 1.00 87.38 71 THR A CA 1
ATOM 518 C C . THR A 1 71 ? -10.389 -13.782 0.644 1.00 87.38 71 THR A C 1
ATOM 520 O O . THR A 1 71 ? -9.607 -14.281 1.450 1.00 87.38 71 THR A O 1
ATOM 523 N N . ARG A 1 72 ? -1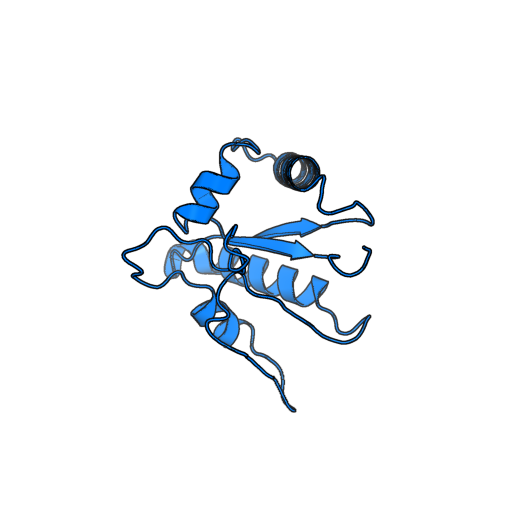1.123 -12.691 0.919 1.00 88.06 72 ARG A N 1
ATOM 524 C CA . ARG A 1 72 ? -10.999 -11.860 2.129 1.00 88.06 72 ARG A CA 1
ATOM 525 C C . ARG A 1 72 ? -9.556 -11.441 2.421 1.00 88.06 72 ARG A C 1
ATOM 527 O O . ARG A 1 72 ? -9.194 -11.204 3.572 1.00 88.06 72 ARG A O 1
ATOM 534 N N . ARG A 1 73 ? -8.724 -11.368 1.377 1.00 89.00 73 ARG A N 1
ATOM 535 C CA . ARG A 1 73 ? -7.339 -10.912 1.492 1.00 89.00 73 ARG A CA 1
ATOM 536 C C . ARG A 1 73 ? -7.307 -9.405 1.761 1.00 89.00 73 ARG A C 1
ATOM 538 O O . ARG A 1 73 ? -8.198 -8.689 1.299 1.00 89.00 73 ARG A O 1
ATOM 545 N N . PRO A 1 74 ? -6.287 -8.906 2.476 1.00 90.38 74 PRO A N 1
ATOM 546 C CA . PRO A 1 74 ? -6.170 -7.485 2.789 1.00 90.38 74 PRO A CA 1
ATOM 547 C C . PRO A 1 74 ? -6.099 -6.646 1.513 1.00 90.38 74 PRO A C 1
ATOM 549 O O . PRO A 1 74 ? -5.332 -6.963 0.603 1.00 90.38 74 PRO A O 1
ATOM 552 N N . LEU A 1 75 ? -6.870 -5.563 1.436 1.00 92.19 75 LEU A N 1
ATOM 553 C CA . LEU A 1 75 ? -6.826 -4.674 0.273 1.00 92.19 75 LEU A CA 1
ATOM 554 C C . LEU A 1 75 ? -5.473 -3.959 0.190 1.00 92.19 75 LEU A C 1
ATOM 556 O O . LEU A 1 75 ? -4.846 -3.666 1.211 1.00 92.19 75 LEU A O 1
ATOM 560 N N . VAL A 1 76 ? -5.028 -3.675 -1.034 1.00 92.44 76 VAL A N 1
ATOM 561 C CA . VAL A 1 76 ? -3.787 -2.932 -1.282 1.00 92.44 76 VAL A CA 1
ATOM 562 C C . VAL A 1 76 ? -4.114 -1.451 -1.409 1.00 92.44 76 VAL A C 1
ATOM 564 O O . VAL A 1 76 ? -4.821 -1.039 -2.327 1.00 92.44 76 VAL A O 1
ATOM 567 N N . LEU A 1 77 ? -3.575 -0.645 -0.498 1.00 92.62 77 LEU A N 1
ATOM 568 C CA . LEU A 1 77 ? -3.566 0.803 -0.628 1.00 92.62 77 LEU A CA 1
ATOM 569 C C . LEU A 1 77 ? -2.299 1.218 -1.376 1.00 92.62 77 LEU A C 1
ATOM 571 O O . LEU A 1 77 ? -1.197 1.173 -0.828 1.00 92.62 77 LEU A O 1
ATOM 575 N N . HIS A 1 78 ? -2.472 1.624 -2.630 1.00 92.31 78 HIS A N 1
ATOM 576 C CA . HIS A 1 78 ? -1.393 2.156 -3.452 1.00 92.31 78 HIS A CA 1
ATOM 577 C C . HIS A 1 78 ? -1.120 3.623 -3.095 1.00 92.31 78 HIS A C 1
ATOM 579 O O . HIS A 1 78 ? -1.991 4.484 -3.239 1.00 92.31 78 HIS A O 1
ATOM 585 N N . VAL A 1 79 ? 0.102 3.896 -2.645 1.00 89.50 79 VAL A N 1
ATOM 586 C CA . VAL A 1 79 ? 0.615 5.219 -2.294 1.00 89.50 79 VAL A CA 1
ATOM 587 C C . VAL A 1 79 ? 1.752 5.582 -3.242 1.00 89.50 79 VAL A C 1
ATOM 589 O O . VAL A 1 79 ? 2.783 4.918 -3.277 1.00 89.50 79 VAL A O 1
ATOM 592 N N . GLN A 1 80 ? 1.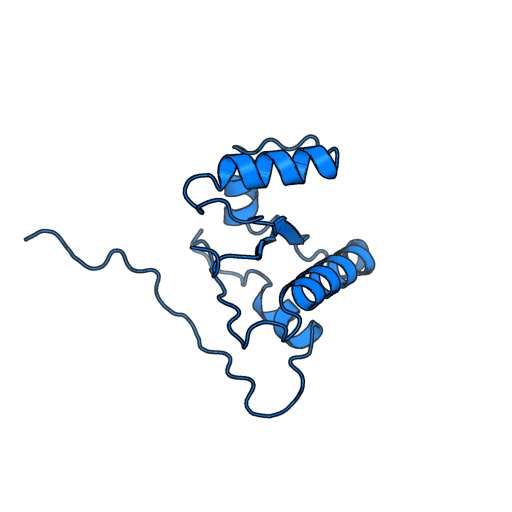558 6.656 -4.005 1.00 85.88 80 GLN A N 1
ATOM 593 C CA . GLN A 1 80 ? 2.527 7.144 -4.987 1.00 85.88 80 GLN A CA 1
ATOM 594 C C . GLN A 1 80 ? 3.384 8.260 -4.389 1.00 85.88 80 GLN A C 1
ATOM 596 O O . GLN A 1 80 ? 2.839 9.257 -3.916 1.00 85.88 80 GLN A O 1
ATOM 601 N N . SER A 1 81 ? 4.705 8.121 -4.480 1.00 75.69 81 SER A N 1
ATOM 602 C CA . SER A 1 81 ? 5.699 9.066 -3.960 1.00 75.69 81 SER A CA 1
ATOM 603 C C . SER A 1 81 ? 5.727 10.410 -4.712 1.00 75.69 81 SER A C 1
ATOM 605 O O . SER A 1 81 ? 5.878 11.459 -4.087 1.00 75.69 81 SER A O 1
ATOM 607 N N . ARG A 1 82 ? 5.481 10.418 -6.036 1.00 70.44 82 ARG A N 1
ATOM 608 C CA . ARG A 1 82 ? 5.478 11.624 -6.904 1.00 70.44 82 ARG A CA 1
ATOM 609 C C . ARG A 1 82 ? 6.677 12.563 -6.646 1.00 70.44 82 ARG A C 1
ATOM 611 O O . ARG A 1 82 ? 6.484 13.775 -6.527 1.00 70.44 82 ARG A O 1
ATOM 618 N N . GLY A 1 83 ? 7.882 12.019 -6.497 1.00 64.00 83 GLY A N 1
ATOM 619 C CA . GLY A 1 83 ? 9.104 12.778 -6.227 1.00 64.00 83 GLY A CA 1
ATOM 620 C C . GLY A 1 83 ? 9.204 13.380 -4.823 1.00 64.00 83 GLY A C 1
ATOM 621 O O . GLY A 1 83 ? 9.967 14.323 -4.615 1.00 64.00 83 GLY A O 1
ATOM 622 N N . ARG A 1 84 ? 8.410 12.907 -3.852 1.00 64.00 84 ARG A N 1
ATOM 623 C CA . ARG A 1 84 ? 8.510 13.337 -2.451 1.00 64.00 84 ARG A CA 1
ATOM 624 C C . ARG A 1 84 ? 9.303 12.327 -1.636 1.00 64.00 84 ARG A C 1
ATOM 626 O O . ARG A 1 84 ? 9.117 11.125 -1.738 1.00 64.00 84 ARG A O 1
ATOM 633 N N . ILE A 1 85 ? 10.134 12.837 -0.739 1.00 64.88 85 ILE A N 1
ATOM 634 C CA . ILE A 1 85 ? 10.945 12.000 0.145 1.00 64.88 85 ILE A CA 1
ATOM 635 C C . ILE A 1 85 ? 10.029 11.159 1.056 1.00 64.88 85 ILE A C 1
ATOM 637 O O . ILE A 1 85 ? 9.066 11.687 1.618 1.00 64.88 85 ILE A O 1
ATOM 641 N N . LEU A 1 86 ? 10.365 9.879 1.274 1.00 64.69 86 LEU A N 1
ATOM 642 C CA . LEU A 1 86 ? 9.663 8.954 2.189 1.00 64.69 86 LEU A CA 1
ATOM 643 C C . LEU A 1 86 ? 9.479 9.499 3.612 1.00 64.69 86 LEU A C 1
ATOM 645 O O . LEU A 1 86 ? 8.592 9.052 4.336 1.00 64.69 86 LEU A O 1
ATOM 649 N N . THR A 1 87 ? 10.278 10.490 4.012 1.00 66.50 87 THR A N 1
ATOM 650 C CA . THR A 1 87 ? 10.106 11.257 5.251 1.00 66.50 87 THR A CA 1
ATOM 651 C C . THR A 1 87 ? 8.682 11.811 5.400 1.00 66.50 87 THR A C 1
ATOM 653 O O . THR A 1 87 ? 8.203 11.960 6.520 1.00 66.50 87 THR A O 1
ATOM 656 N N . PHE A 1 88 ? 7.971 12.039 4.290 1.00 74.56 88 PHE A N 1
ATOM 657 C CA . PHE A 1 88 ? 6.584 12.510 4.248 1.00 74.56 88 PHE A CA 1
ATOM 658 C C . PHE A 1 88 ? 5.564 11.387 3.983 1.00 74.56 88 PHE A C 1
ATOM 660 O O . PHE A 1 88 ? 4.490 11.642 3.442 1.00 74.56 88 PHE A O 1
ATOM 667 N N . LEU A 1 89 ? 5.860 10.132 4.353 1.00 80.00 89 LEU A N 1
ATOM 668 C CA . LEU A 1 89 ? 4.964 8.987 4.126 1.00 80.00 89 LEU A CA 1
ATOM 669 C C . LEU A 1 89 ? 3.541 9.227 4.659 1.00 80.00 89 LEU A C 1
ATOM 671 O O . LEU A 1 89 ? 2.573 8.827 4.017 1.00 80.00 89 LEU A O 1
ATOM 675 N N . GLN A 1 90 ? 3.401 9.918 5.793 1.00 85.31 90 GLN A N 1
ATOM 676 C CA . GLN A 1 90 ? 2.094 10.290 6.344 1.00 85.31 90 GLN A CA 1
ATOM 677 C C . GLN A 1 90 ? 1.293 11.191 5.393 1.00 85.31 90 GLN A C 1
ATOM 679 O O . GLN A 1 90 ? 0.101 10.959 5.200 1.00 85.31 90 GLN A O 1
ATOM 684 N N . ASP A 1 91 ? 1.945 12.152 4.736 1.00 85.19 91 ASP A N 1
ATOM 685 C CA . ASP A 1 91 ? 1.302 13.042 3.765 1.00 85.19 91 ASP A CA 1
ATOM 686 C C . ASP A 1 91 ? 0.922 12.291 2.486 1.00 85.19 91 ASP A C 1
ATOM 688 O O . ASP A 1 91 ? -0.152 12.509 1.921 1.00 85.19 91 ASP A O 1
ATOM 692 N N . LEU A 1 92 ? 1.785 11.374 2.036 1.00 85.56 92 LEU A N 1
ATOM 693 C CA . LEU A 1 92 ? 1.518 10.522 0.876 1.00 85.56 92 LEU A CA 1
ATOM 694 C C . LEU A 1 92 ? 0.317 9.598 1.123 1.00 85.56 92 LEU A C 1
ATOM 696 O O . LEU A 1 92 ? -0.561 9.449 0.264 1.00 85.56 92 LEU A O 1
ATOM 700 N N . ILE A 1 93 ? 0.246 9.021 2.324 1.00 88.50 93 ILE A N 1
ATOM 701 C CA . ILE A 1 93 ? -0.901 8.248 2.797 1.00 88.50 93 ILE A CA 1
ATOM 702 C C . ILE A 1 93 ? -2.148 9.132 2.822 1.00 88.50 93 ILE A C 1
ATOM 704 O O . ILE A 1 93 ? -3.153 8.770 2.215 1.00 88.50 93 ILE A O 1
ATOM 708 N N . ALA A 1 94 ? -2.091 10.295 3.476 1.00 88.38 94 ALA A N 1
ATOM 709 C CA . ALA A 1 94 ? -3.233 11.193 3.613 1.00 88.38 94 ALA A CA 1
ATOM 710 C C . ALA 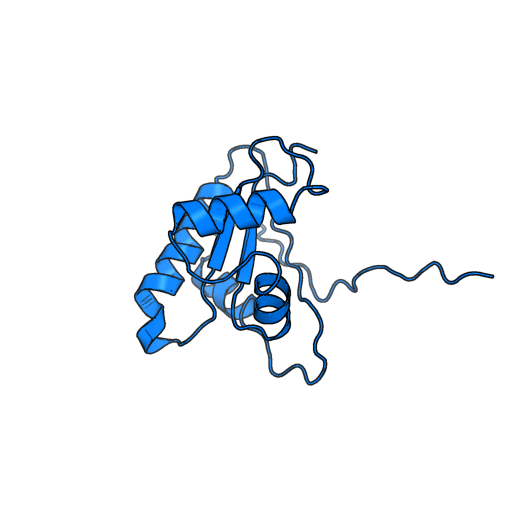A 1 94 ? -3.799 11.601 2.245 1.00 88.38 94 ALA A C 1
ATOM 712 O O . ALA A 1 94 ? -5.008 11.530 2.027 1.00 88.38 94 ALA A O 1
ATOM 713 N N . PHE A 1 95 ? -2.928 11.939 1.293 1.00 87.94 95 PHE A N 1
ATOM 714 C CA . PHE A 1 95 ? -3.322 12.248 -0.078 1.00 87.94 95 PHE A CA 1
ATOM 715 C C . PHE A 1 95 ? -4.022 11.064 -0.762 1.00 87.94 95 PHE A C 1
ATOM 717 O O . PHE A 1 95 ? -5.046 11.235 -1.427 1.00 87.94 95 PHE A O 1
ATOM 724 N N . SER A 1 96 ? -3.500 9.851 -0.578 1.00 88.44 96 SER A N 1
ATOM 725 C CA . SER A 1 96 ? -4.079 8.632 -1.155 1.00 88.44 96 SER A CA 1
ATOM 726 C C . SER A 1 96 ? -5.455 8.317 -0.554 1.00 88.44 96 SER A C 1
ATOM 728 O O . SER A 1 96 ? -6.399 8.036 -1.294 1.00 88.44 96 SER A O 1
ATOM 730 N N . LEU A 1 97 ? -5.611 8.459 0.767 1.00 90.69 97 LEU A N 1
ATOM 731 C CA . LEU A 1 97 ? -6.886 8.285 1.474 1.00 90.69 97 LEU A CA 1
ATOM 732 C C . LEU A 1 97 ? -7.934 9.319 1.029 1.00 90.69 97 LEU A C 1
ATOM 734 O O . LEU A 1 97 ? -9.077 8.957 0.748 1.00 90.69 97 LEU A O 1
ATOM 738 N N . GLN A 1 98 ? -7.537 10.590 0.889 1.00 90.25 98 GLN A N 1
ATOM 739 C CA . GLN A 1 98 ? -8.406 11.669 0.406 1.00 90.25 98 GLN A CA 1
ATOM 740 C C . GLN A 1 98 ? -8.885 11.427 -1.026 1.00 90.25 98 GLN A C 1
ATOM 742 O O . GLN A 1 98 ? -10.071 11.593 -1.316 1.00 90.25 98 GLN A O 1
ATOM 747 N N . ARG A 1 99 ? -7.988 10.995 -1.924 1.00 88.56 99 ARG A N 1
ATOM 748 C CA . ARG A 1 99 ? -8.347 10.661 -3.312 1.00 88.56 99 ARG A CA 1
ATOM 749 C C . ARG A 1 99 ? -9.397 9.559 -3.392 1.00 88.56 99 ARG A C 1
ATOM 751 O O . ARG A 1 99 ? -10.291 9.643 -4.230 1.00 88.56 99 ARG A O 1
ATOM 758 N N . LEU A 1 100 ? -9.294 8.559 -2.521 1.00 87.56 100 LEU A N 1
ATOM 759 C CA . LEU A 1 100 ? -10.233 7.441 -2.435 1.00 87.56 100 LEU A CA 1
ATOM 760 C C . LEU A 1 100 ? -11.477 7.753 -1.586 1.00 87.56 100 LEU A C 1
ATOM 762 O O . LEU A 1 100 ? -12.372 6.917 -1.502 1.00 87.56 100 LEU A O 1
ATOM 766 N N . ARG A 1 101 ? -11.555 8.947 -0.978 1.00 90.81 101 ARG A N 1
ATOM 767 C CA . ARG A 1 101 ? -12.634 9.374 -0.068 1.00 90.81 101 ARG A CA 1
ATOM 768 C C . ARG A 1 101 ? -12.868 8.391 1.085 1.00 90.81 101 ARG A C 1
ATOM 770 O O . ARG A 1 101 ? -14.004 8.161 1.493 1.00 90.81 101 ARG A O 1
ATOM 777 N N . LEU A 1 102 ? -11.790 7.805 1.602 1.00 89.31 102 LEU A N 1
ATOM 778 C CA . LEU A 1 102 ? -11.854 6.887 2.734 1.00 89.31 102 LEU A CA 1
ATOM 779 C C . LEU A 1 102 ? -12.006 7.665 4.044 1.00 89.31 102 LEU A C 1
ATOM 781 O O . LEU A 1 102 ? -11.430 8.735 4.217 1.00 89.31 102 LEU A O 1
ATOM 785 N N . THR A 1 103 ? -12.774 7.105 4.978 1.00 89.25 103 THR A N 1
ATOM 786 C CA . THR A 1 103 ? -12.988 7.683 6.316 1.00 89.25 103 THR A CA 1
ATOM 787 C C . THR A 1 103 ? -11.865 7.353 7.297 1.00 89.25 103 THR A C 1
ATOM 789 O O . THR A 1 103 ? -11.790 7.957 8.363 1.00 89.25 103 THR A O 1
ATOM 792 N N . VAL A 1 104 ? -11.013 6.384 6.955 1.00 87.56 104 VAL A N 1
ATOM 793 C CA . VAL A 1 104 ? -9.830 6.014 7.739 1.00 87.56 104 VAL A CA 1
ATOM 794 C C . VAL A 1 104 ? -8.826 7.160 7.697 1.00 87.56 104 VAL A C 1
ATOM 796 O O . VAL A 1 104 ? -8.585 7.735 6.635 1.00 87.56 104 VAL A O 1
ATOM 799 N N . THR A 1 105 ? -8.227 7.479 8.840 1.00 88.00 105 THR A N 1
ATOM 800 C CA . THR A 1 105 ? -7.223 8.542 8.958 1.00 88.00 105 THR A CA 1
ATOM 801 C C . THR A 1 105 ? -5.797 7.996 8.834 1.00 88.00 105 THR A C 1
ATOM 803 O O . THR A 1 105 ? -5.538 6.801 9.005 1.00 88.00 105 THR A O 1
ATOM 806 N N . PHE A 1 106 ? -4.840 8.868 8.501 1.00 85.62 106 PHE A N 1
ATOM 807 C CA . PHE A 1 106 ? -3.452 8.461 8.244 1.00 85.62 106 PHE A CA 1
ATOM 808 C C . PHE A 1 106 ? -2.767 7.831 9.470 1.00 85.62 106 PHE A C 1
ATOM 810 O O . PHE A 1 106 ? -1.885 6.995 9.306 1.00 85.62 106 PHE A O 1
ATOM 817 N N . ASP A 1 107 ? -3.175 8.200 10.684 1.00 88.19 107 ASP A N 1
ATOM 818 C CA . ASP A 1 107 ? -2.684 7.664 11.957 1.00 88.19 107 ASP A CA 1
ATOM 819 C C . ASP A 1 107 ? -3.257 6.275 12.286 1.00 88.19 107 ASP A C 1
ATOM 821 O O . ASP A 1 107 ? -2.605 5.476 12.959 1.00 88.19 107 ASP A O 1
ATOM 825 N N . GLN A 1 108 ? -4.437 5.944 11.755 1.00 90.62 108 GLN A N 1
ATOM 826 C CA . GLN A 1 108 ? -5.054 4.623 11.901 1.00 90.62 108 GLN A CA 1
ATOM 827 C C . GLN A 1 108 ? -4.449 3.600 10.938 1.00 90.62 108 GLN A C 1
ATOM 829 O O . GLN A 1 108 ? -4.397 2.406 11.238 1.00 90.62 108 GLN A O 1
ATOM 834 N N . LEU A 1 109 ? -3.969 4.047 9.776 1.00 90.00 109 LEU A N 1
ATOM 835 C CA . LEU A 1 109 ? -3.473 3.148 8.742 1.00 90.00 109 LEU A CA 1
ATOM 836 C C . LEU A 1 109 ? -2.293 2.261 9.200 1.00 90.00 109 LEU A C 1
ATOM 838 O O . LEU A 1 109 ? -2.356 1.058 8.944 1.00 90.00 109 LEU A O 1
ATOM 842 N N . PRO A 1 110 ? -1.259 2.758 9.915 1.00 87.94 110 PRO A N 1
ATOM 843 C CA . PRO A 1 110 ? -0.193 1.908 10.450 1.00 87.94 110 PRO A CA 1
ATOM 844 C C . PRO A 1 110 ? -0.703 0.773 11.343 1.00 87.94 110 PRO A C 1
ATOM 846 O O . PRO A 1 110 ? -0.154 -0.326 11.311 1.00 87.94 110 PRO A O 1
ATOM 849 N N . VAL A 1 111 ? -1.772 1.013 12.109 1.00 87.88 111 VAL A N 1
ATOM 850 C CA . VAL A 1 111 ? -2.410 -0.014 12.942 1.00 87.88 111 VAL A CA 1
ATOM 851 C C . VAL A 1 111 ? -3.035 -1.089 12.054 1.00 87.88 111 VAL A C 1
ATOM 853 O O . VAL A 1 111 ? -2.786 -2.275 12.260 1.00 87.88 111 VAL A O 1
ATOM 856 N N . LEU A 1 112 ? -3.774 -0.691 11.016 1.00 88.94 112 LEU A N 1
ATOM 857 C CA . LEU A 1 112 ? -4.366 -1.629 10.057 1.00 88.94 112 LEU A CA 1
ATOM 858 C C . LEU A 1 112 ? -3.303 -2.456 9.323 1.00 88.94 112 LEU A C 1
ATOM 860 O O . LEU A 1 112 ? -3.482 -3.659 9.152 1.00 88.94 112 LEU A O 1
ATOM 864 N N . VAL A 1 113 ? -2.185 -1.837 8.937 1.00 88.69 113 VAL A N 1
ATOM 865 C CA . VAL A 1 113 ? -1.054 -2.530 8.303 1.00 88.69 113 VAL A CA 1
ATOM 866 C C . VAL A 1 113 ? -0.429 -3.541 9.260 1.00 88.69 113 VAL A C 1
ATOM 868 O O . VAL A 1 113 ? -0.227 -4.695 8.890 1.00 88.69 113 VAL A O 1
ATOM 871 N N . ARG A 1 114 ? -0.181 -3.146 10.514 1.00 85.19 114 ARG A N 1
ATOM 872 C CA . ARG A 1 114 ? 0.402 -4.024 11.538 1.00 85.19 114 ARG A CA 1
ATOM 873 C C . ARG A 1 114 ? -0.474 -5.237 11.852 1.00 85.19 114 ARG A C 1
ATOM 875 O O . ARG A 1 114 ? 0.052 -6.307 12.130 1.00 85.19 114 ARG A O 1
ATOM 882 N N . HIS A 1 115 ? -1.793 -5.078 11.805 1.00 85.62 115 HIS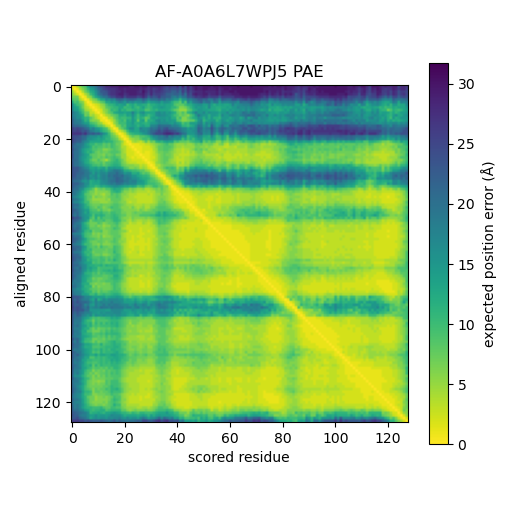 A N 1
ATOM 883 C CA . HIS A 1 115 ? -2.743 -6.174 12.003 1.00 85.62 115 HIS A CA 1
ATOM 884 C C . HIS A 1 115 ? -3.060 -6.950 10.717 1.00 85.62 115 HIS A C 1
ATOM 886 O O . HIS A 1 115 ? -3.931 -7.817 10.730 1.00 85.62 115 HIS A O 1
ATOM 892 N N . GLY A 1 116 ? -2.378 -6.649 9.608 1.00 86.25 116 GLY A N 1
ATOM 893 C CA . GLY A 1 116 ? -2.583 -7.337 8.339 1.00 86.25 116 GLY A CA 1
ATOM 894 C C . G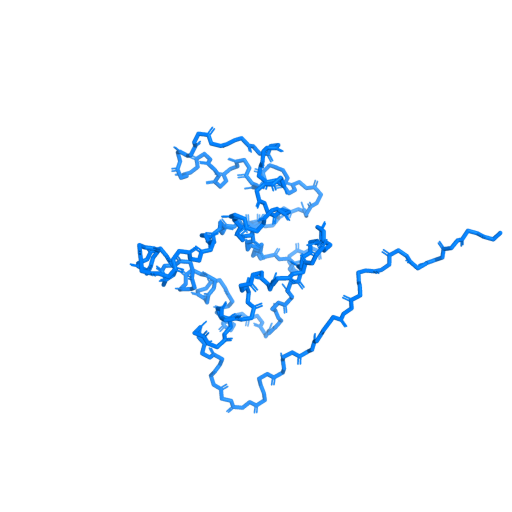LY A 1 116 ? -3.964 -7.096 7.733 1.00 86.25 116 GLY A C 1
ATOM 895 O O . GLY A 1 116 ? -4.429 -7.927 6.971 1.00 86.25 116 GLY A O 1
ATOM 896 N N . LEU A 1 117 ? -4.638 -5.993 8.069 1.00 88.88 117 LEU A N 1
ATOM 897 C CA . LEU A 1 117 ? -5.957 -5.633 7.533 1.00 88.88 117 LEU A CA 1
ATOM 898 C C . LEU A 1 117 ? -5.856 -4.835 6.227 1.00 88.88 117 LEU A C 1
ATOM 900 O O . LEU A 1 117 ? -6.784 -4.842 5.420 1.00 88.88 117 LEU A O 1
ATOM 904 N N . VAL A 1 118 ? -4.723 -4.164 6.008 1.00 90.25 118 VAL A N 1
ATOM 905 C CA . VAL A 1 118 ? -4.410 -3.414 4.786 1.00 90.25 118 VAL A CA 1
ATOM 906 C C . VAL A 1 118 ? -2.957 -3.672 4.398 1.00 90.25 118 VAL A C 1
ATOM 908 O O . VAL A 1 118 ? -2.072 -3.667 5.250 1.00 90.25 118 VAL A O 1
ATOM 911 N N . THR A 1 119 ? -2.690 -3.862 3.110 1.00 91.50 119 THR A N 1
ATOM 912 C CA . THR A 1 119 ? -1.328 -3.872 2.565 1.00 91.50 119 THR A CA 1
ATOM 913 C C . THR A 1 119 ? -1.006 -2.487 2.014 1.00 91.50 119 THR A C 1
ATOM 915 O O . THR A 1 119 ? -1.749 -1.963 1.189 1.00 91.50 119 THR A O 1
ATOM 918 N N . LEU A 1 120 ? 0.101 -1.888 2.452 1.00 91.06 120 LEU A N 1
ATOM 919 C CA . LEU A 1 120 ? 0.574 -0.610 1.924 1.00 91.06 120 LEU A CA 1
ATOM 920 C C . LEU A 1 120 ? 1.574 -0.860 0.792 1.00 91.06 120 LEU A C 1
ATOM 922 O O . LEU A 1 120 ? 2.632 -1.436 1.035 1.00 91.06 120 LEU A O 1
ATOM 926 N N . ALA A 1 121 ? 1.252 -0.422 -0.423 1.00 91.38 121 ALA A N 1
ATOM 927 C CA . ALA A 1 121 ? 2.179 -0.454 -1.550 1.00 91.38 121 ALA A CA 1
ATOM 928 C C . ALA A 1 121 ? 2.721 0.955 -1.795 1.00 91.38 121 ALA A C 1
ATOM 930 O O . ALA A 1 121 ? 1.949 1.867 -2.086 1.00 91.38 121 ALA A O 1
ATOM 931 N N . ILE A 1 122 ? 4.035 1.127 -1.657 1.00 88.75 122 ILE A N 1
ATOM 932 C CA . ILE A 1 122 ? 4.714 2.411 -1.844 1.00 88.75 122 ILE A CA 1
ATOM 933 C C . ILE A 1 122 ? 5.447 2.368 -3.184 1.00 88.75 122 ILE A C 1
ATOM 935 O O . ILE A 1 122 ? 6.373 1.578 -3.350 1.00 88.75 122 ILE A O 1
ATOM 939 N N . ASP A 1 123 ? 5.019 3.205 -4.124 1.00 86.38 123 ASP A N 1
ATOM 940 C CA . ASP A 1 123 ? 5.596 3.306 -5.467 1.00 86.38 123 ASP A CA 1
ATOM 941 C C . ASP A 1 123 ? 6.407 4.602 -5.626 1.00 86.38 123 ASP A C 1
ATOM 943 O O . ASP A 1 123 ? 5.995 5.656 -5.130 1.00 86.38 123 ASP A O 1
ATOM 947 N N . GLY A 1 124 ? 7.548 4.535 -6.318 1.00 78.12 124 GLY A N 1
ATOM 948 C CA . GLY A 1 124 ? 8.492 5.653 -6.481 1.00 78.12 124 GLY A CA 1
ATOM 949 C C . GLY A 1 124 ? 9.466 5.844 -5.310 1.00 78.12 124 GLY A C 1
ATOM 950 O O . GLY A 1 124 ? 9.739 6.971 -4.899 1.00 78.12 124 GLY A O 1
ATOM 951 N N . VAL A 1 125 ? 9.959 4.742 -4.731 1.00 70.81 125 VAL A N 1
ATOM 952 C CA . VAL A 1 125 ? 11.017 4.751 -3.695 1.00 70.81 125 VAL A CA 1
ATOM 953 C C . VAL A 1 125 ? 12.397 5.074 -4.286 1.00 70.81 1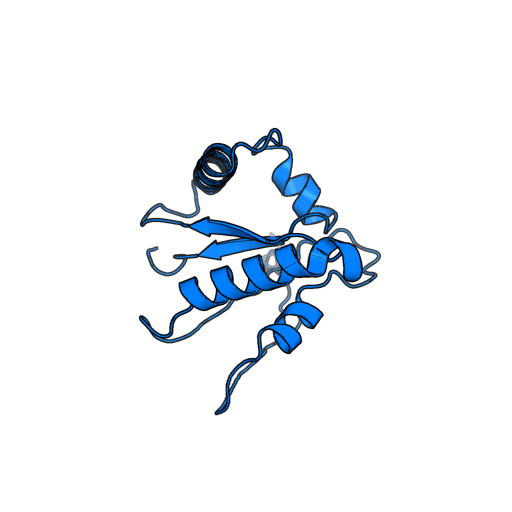25 VAL A C 1
ATOM 955 O O . VAL A 1 125 ? 13.295 5.484 -3.568 1.00 70.81 125 VAL A O 1
ATOM 958 N N . ASP A 1 126 ? 12.584 4.885 -5.586 1.00 65.25 126 ASP A N 1
ATOM 959 C CA . ASP A 1 126 ? 13.828 5.136 -6.316 1.00 65.25 126 ASP A CA 1
ATOM 960 C C . ASP A 1 126 ? 14.042 6.608 -6.705 1.00 65.25 126 ASP A C 1
ATOM 962 O O . ASP A 1 126 ? 15.154 6.981 -7.065 1.00 65.25 126 ASP A O 1
ATOM 966 N N . GLU A 1 127 ? 13.025 7.464 -6.577 1.00 56.28 127 GLU A N 1
ATOM 967 C CA . GLU A 1 127 ? 13.125 8.923 -6.774 1.00 56.28 127 GLU A CA 1
ATOM 968 C C . GLU A 1 127 ? 13.738 9.660 -5.555 1.00 56.28 127 GLU A C 1
ATOM 970 O O . GLU A 1 127 ? 13.480 10.849 -5.353 1.00 56.28 127 GLU A O 1
ATOM 975 N N . LEU A 1 128 ? 14.516 8.949 -4.724 1.00 51.19 128 LEU A N 1
ATOM 976 C CA . LEU A 1 128 ? 15.136 9.429 -3.477 1.00 51.19 128 LEU A CA 1
ATOM 977 C C . LEU A 1 128 ? 16.606 9.825 -3.637 1.00 51.19 128 LEU A C 1
ATOM 979 O O . LEU A 1 128 ? 17.360 9.092 -4.314 1.00 51.19 128 LEU A O 1
#

Foldseek 3Di:
DDDPPPDDDDPDDDDPDPDDDDLVNVLVVLADDPDPDLDQDDDDDDDDPPPCPVVSLVVNQVVCVVCCVPPVAAHEQEFECVLPACVVVLVSQQVSCVVVVHPDHSVCVVVCSSVRNHHYHYPDNVSD

Radius of gyration: 15.54 Å; Cα contacts (8 Å, |Δi|>4): 108; chains: 1; bounding box: 44×30×40 Å

Solvent-accessible surface area (backbone atoms only — not comparable to full-atom values): 8328 Å² total; per-residue (Å²): 134,83,84,83,81,84,67,83,81,82,91,75,83,89,79,75,86,86,62,85,81,51,61,67,70,49,50,65,69,70,50,76,66,97,62,94,60,87,62,78,86,83,85,86,88,83,76,65,90,89,74,42,69,66,60,50,53,51,49,46,31,48,54,40,60,75,39,27,92,79,70,67,56,49,46,53,48,72,28,66,34,86,73,46,60,73,92,45,46,60,58,37,43,40,53,42,32,58,76,70,67,50,88,69,50,58,82,52,45,62,56,35,38,43,70,53,56,32,40,80,42,79,41,56,75,82,66,107